Protein AF-A0A956BK40-F1 (afdb_monomer_lite)

Secondary structure (DSSP, 8-state):
--------SSSSSS------EEEEEEEEETTEEEEEEEEE---BTTEEEEEEEEEEEEEEEETTEEEEEEEEEEEEEEEE--SSSSEEEEEEEEEEEEEEEEEETTEEEES-HHHHT---HHHHHHTT---EEEE-SSSEEEEE-SSEEEEEE-

Structure (mmCIF, N/CA/C/O backbone):
data_AF-A0A956BK40-F1
#
_entry.id   AF-A0A956BK40-F1
#
loop_
_atom_site.group_PDB
_atom_site.id
_atom_site.type_symbol
_atom_site.label_atom_id
_atom_site.label_alt_id
_atom_site.label_comp_id
_atom_site.label_asym_id
_atom_site.label_entity_id
_atom_site.label_seq_id
_atom_site.pdbx_PDB_ins_code
_atom_site.Cartn_x
_atom_site.Cartn_y
_atom_site.Cartn_z
_atom_site.occupancy
_atom_site.B_iso_or_equiv
_atom_site.auth_seq_id
_atom_site.auth_comp_id
_atom_site.auth_asym_id
_atom_site.auth_atom_id
_atom_site.pdbx_PDB_model_num
ATOM 1 N N . MET A 1 1 ? -13.042 -21.615 59.615 1.00 44.59 1 MET A N 1
ATOM 2 C CA . MET A 1 1 ? -12.922 -22.032 58.202 1.00 44.59 1 MET A CA 1
ATOM 3 C C . MET A 1 1 ? -13.118 -20.788 57.352 1.00 44.59 1 MET A C 1
ATOM 5 O O . MET A 1 1 ? -14.217 -20.261 57.329 1.00 44.59 1 MET A O 1
ATOM 9 N N . MET A 1 2 ? -12.036 -20.239 56.793 1.00 42.88 2 MET A N 1
ATOM 10 C CA . MET A 1 2 ? -12.066 -19.028 55.963 1.00 42.88 2 MET A CA 1
ATOM 11 C C . MET A 1 2 ? -12.203 -19.444 54.499 1.00 42.88 2 MET A C 1
ATOM 13 O O . MET A 1 2 ? -11.278 -20.016 53.927 1.00 42.88 2 MET A O 1
ATOM 17 N N . THR A 1 3 ? -13.361 -19.182 53.905 1.00 46.66 3 THR A N 1
ATOM 18 C CA . THR A 1 3 ? -13.590 -19.311 52.465 1.00 46.66 3 THR A CA 1
ATOM 19 C C . THR A 1 3 ? -12.883 -18.162 51.752 1.00 46.66 3 THR A C 1
ATOM 21 O O . THR A 1 3 ? -13.313 -17.014 51.825 1.00 46.66 3 THR A O 1
ATOM 24 N N . LYS A 1 4 ? -11.758 -18.475 51.099 1.00 49.34 4 LYS A N 1
ATOM 25 C CA . LYS A 1 4 ? -11.075 -17.587 50.156 1.00 49.34 4 LYS A CA 1
ATOM 26 C C . LYS A 1 4 ? -11.945 -17.451 48.906 1.00 49.34 4 LYS A C 1
ATOM 28 O O . LYS A 1 4 ? -12.084 -18.409 48.152 1.00 49.34 4 LYS A O 1
ATOM 33 N N . THR A 1 5 ? -12.529 -16.277 48.701 1.00 57.06 5 THR A N 1
ATOM 34 C CA . THR A 1 5 ? -13.203 -15.911 47.451 1.00 57.06 5 THR A CA 1
ATOM 35 C C . THR A 1 5 ? -12.152 -15.807 46.338 1.00 57.06 5 THR A C 1
ATOM 37 O O . THR A 1 5 ? -11.176 -15.074 46.516 1.00 57.06 5 THR A O 1
ATOM 40 N N . PRO A 1 6 ? -12.282 -16.537 45.216 1.00 52.38 6 PRO A N 1
ATOM 41 C CA . PRO A 1 6 ? -11.311 -16.474 44.135 1.00 52.38 6 PRO A CA 1
ATOM 42 C C . PRO A 1 6 ? -11.469 -15.149 43.381 1.00 52.38 6 PRO A C 1
ATOM 44 O O . PRO A 1 6 ? -12.443 -14.923 42.669 1.00 52.38 6 PRO A O 1
ATOM 47 N N . LEU A 1 7 ? -10.470 -14.283 43.536 1.00 53.81 7 LEU A N 1
ATOM 48 C CA . LEU A 1 7 ? -10.252 -13.027 42.813 1.00 53.81 7 LEU A CA 1
ATOM 49 C C . LEU A 1 7 ? -9.817 -13.286 41.349 1.00 53.81 7 LEU A C 1
ATOM 51 O O . LEU A 1 7 ? -8.893 -12.651 40.856 1.00 53.81 7 LEU A O 1
ATOM 55 N N . LEU A 1 8 ? -10.415 -14.279 40.677 1.00 48.94 8 LEU A N 1
ATOM 56 C CA . LEU A 1 8 ? -9.943 -14.804 39.384 1.00 48.94 8 LEU A CA 1
ATOM 57 C C . LEU A 1 8 ? -10.880 -14.496 38.200 1.00 48.94 8 LEU A C 1
ATOM 59 O O . LEU A 1 8 ? -10.623 -14.958 37.097 1.00 48.94 8 LEU A O 1
ATOM 63 N N . LEU A 1 9 ? -11.955 -13.723 38.400 1.00 47.16 9 LEU A N 1
ATOM 64 C CA . LEU A 1 9 ? -12.921 -13.378 37.338 1.00 47.16 9 LEU A CA 1
ATOM 65 C C . LEU A 1 9 ? -12.824 -11.933 36.809 1.00 47.16 9 LEU A C 1
ATOM 67 O O . LEU A 1 9 ? -13.583 -11.569 35.920 1.00 47.16 9 LEU A O 1
ATOM 71 N N . LEU A 1 10 ? -11.901 -11.106 37.313 1.00 46.06 10 LEU A N 1
ATOM 72 C CA . LEU A 1 10 ? -11.779 -9.687 36.925 1.00 46.06 10 LEU A CA 1
ATOM 73 C C . LEU A 1 10 ? -10.726 -9.403 35.833 1.00 46.06 10 LEU A C 1
ATOM 75 O O . LEU A 1 10 ? -10.556 -8.252 35.455 1.00 46.06 10 LEU A O 1
ATOM 79 N N . LEU A 1 11 ? -10.046 -10.427 35.302 1.00 48.47 11 LEU A N 1
ATOM 80 C CA . LEU A 1 11 ? -9.028 -10.289 34.242 1.00 48.47 11 LEU A CA 1
ATOM 81 C C . LEU A 1 11 ? -9.534 -10.611 32.822 1.00 48.47 11 LEU A C 1
ATOM 83 O O . LEU A 1 11 ? -8.758 -10.547 31.879 1.00 48.47 11 LEU A O 1
ATOM 87 N N . LEU A 1 12 ? -10.820 -10.931 32.647 1.00 49.25 12 LEU A N 1
ATOM 88 C CA . LEU A 1 12 ? -11.400 -11.285 31.338 1.00 49.25 12 LEU A CA 1
ATOM 89 C C . LEU A 1 12 ? -12.097 -10.109 30.626 1.00 49.25 12 LEU A C 1
ATOM 91 O O . LEU A 1 12 ? -12.702 -10.306 29.580 1.00 49.25 12 LEU A O 1
ATOM 95 N N . ALA A 1 13 ? -12.040 -8.893 31.179 1.00 44.34 13 ALA A N 1
ATOM 96 C CA . ALA A 1 13 ? -12.820 -7.745 30.698 1.00 44.34 13 ALA A CA 1
ATOM 97 C C . ALA A 1 13 ? -12.038 -6.740 29.825 1.00 44.34 13 ALA A C 1
ATOM 99 O O . ALA A 1 13 ? -12.532 -5.639 29.605 1.00 44.34 13 ALA A O 1
ATOM 100 N N . ALA A 1 14 ? -10.837 -7.081 29.342 1.00 43.91 14 ALA A N 1
ATOM 101 C CA . ALA A 1 14 ? -10.001 -6.153 28.564 1.00 43.91 14 ALA A CA 1
ATOM 102 C C . ALA A 1 14 ? -9.557 -6.672 27.185 1.00 43.91 14 ALA A C 1
ATOM 104 O O . ALA A 1 14 ? -8.837 -5.969 26.490 1.00 43.91 14 ALA A O 1
ATOM 105 N N . CYS A 1 15 ? -10.006 -7.856 26.760 1.00 54.44 15 CYS A N 1
ATOM 106 C CA . CYS A 1 15 ? -9.800 -8.342 25.392 1.00 54.44 15 CYS A CA 1
ATOM 107 C C . CYS A 1 15 ? -11.058 -8.074 24.558 1.00 54.44 15 CYS A C 1
ATOM 109 O O . CYS A 1 15 ? -11.694 -8.999 24.061 1.00 54.44 15 CYS A O 1
ATOM 111 N N . GLY A 1 16 ? -11.478 -6.809 24.486 1.00 54.88 16 GLY A N 1
ATOM 112 C CA . GLY A 1 16 ? -12.276 -6.398 23.335 1.00 54.88 16 GLY A CA 1
ATOM 113 C C . GLY A 1 16 ? -11.350 -6.452 22.121 1.00 54.88 16 GLY A C 1
ATOM 114 O O . GLY A 1 16 ? -10.188 -6.065 22.270 1.00 54.88 16 GLY A O 1
ATOM 115 N N . PRO A 1 17 ? -11.797 -6.968 20.970 1.00 62.94 17 PRO A N 1
ATOM 116 C CA . PRO A 1 17 ? -10.958 -6.948 19.790 1.00 62.94 17 PRO A CA 1
ATOM 117 C C . PRO A 1 17 ? -10.652 -5.483 19.472 1.00 62.94 17 PRO A C 1
ATOM 119 O O . PRO A 1 17 ? -11.562 -4.656 19.382 1.00 62.94 17 PRO A O 1
ATOM 122 N N . ASN A 1 18 ? -9.366 -5.147 19.420 1.00 77.88 18 ASN A N 1
ATOM 123 C CA . ASN A 1 18 ? -8.909 -3.806 19.102 1.00 77.88 18 ASN A CA 1
ATOM 124 C C . ASN A 1 18 ? -8.279 -3.843 17.715 1.00 77.88 18 ASN A C 1
ATOM 126 O O . ASN A 1 18 ? -7.405 -4.672 17.463 1.00 77.88 18 ASN A O 1
ATOM 130 N N . LEU A 1 19 ? -8.727 -2.946 16.841 1.00 86.94 19 LEU A N 1
ATOM 131 C CA . LEU A 1 19 ? -8.226 -2.820 15.477 1.00 86.94 19 LEU A CA 1
ATOM 132 C C . LEU A 1 19 ? -6.812 -2.219 15.432 1.00 86.94 19 LEU A C 1
ATOM 134 O O . LEU A 1 19 ? -6.287 -2.005 14.363 1.00 86.94 19 LEU A O 1
ATOM 138 N N . GLU A 1 20 ? -6.173 -1.937 16.565 1.00 89.62 20 GLU A N 1
ATOM 139 C CA . GLU A 1 20 ? -4.779 -1.477 16.623 1.00 89.62 20 GLU A CA 1
ATOM 140 C C . GLU A 1 20 ? -3.799 -2.598 16.277 1.00 89.62 20 GLU A C 1
ATOM 142 O O . GLU A 1 20 ? -3.890 -3.685 16.859 1.00 89.62 20 GLU A O 1
ATOM 147 N N . GLY A 1 21 ? -2.826 -2.349 15.403 1.00 92.25 21 GLY A N 1
ATOM 148 C CA . GLY A 1 21 ? -1.838 -3.351 15.002 1.00 92.25 21 GLY A CA 1
ATOM 149 C C . GLY A 1 21 ? -1.164 -3.048 13.670 1.00 92.25 21 GLY A C 1
ATOM 150 O O . GLY A 1 21 ? -1.253 -1.940 13.156 1.00 92.25 21 GLY A O 1
ATOM 151 N N . SER A 1 22 ? -0.493 -4.054 13.123 1.00 96.00 22 SER A N 1
ATOM 152 C CA . SER A 1 22 ? 0.041 -4.035 11.765 1.00 96.00 22 SER A CA 1
ATOM 153 C C . SER A 1 22 ? -0.391 -5.324 11.080 1.00 96.00 22 SER A C 1
ATOM 155 O O . SER A 1 22 ? -0.401 -6.371 11.726 1.00 96.00 22 SER A O 1
ATOM 157 N N . TRP A 1 23 ? -0.793 -5.231 9.821 1.00 96.56 23 TRP A N 1
ATOM 158 C CA . TRP A 1 23 ? -1.211 -6.338 8.976 1.00 96.56 23 TRP A CA 1
ATOM 159 C C . TRP A 1 23 ? -0.407 -6.289 7.693 1.00 96.56 23 TRP A C 1
ATOM 161 O O . TRP A 1 23 ? -0.135 -5.212 7.172 1.00 96.56 23 TRP A O 1
ATOM 171 N N . SER A 1 24 ? -0.072 -7.455 7.164 1.00 97.69 24 SER A N 1
ATOM 172 C CA . SER A 1 24 ? 0.628 -7.573 5.891 1.00 97.69 24 SER A CA 1
ATOM 173 C C . SER A 1 24 ? 0.020 -8.683 5.052 1.00 97.69 24 SER A C 1
ATOM 175 O O . SER A 1 24 ? -0.552 -9.643 5.579 1.00 97.69 24 SER A O 1
ATOM 177 N N . GLY A 1 25 ? 0.120 -8.541 3.741 1.00 96.69 25 GLY A N 1
ATOM 178 C CA . GLY A 1 25 ? -0.380 -9.519 2.793 1.00 96.69 25 GLY A CA 1
ATOM 179 C C . GLY A 1 25 ? -0.183 -9.040 1.368 1.00 96.69 25 GLY A C 1
ATOM 180 O O . GLY A 1 25 ? 0.591 -8.122 1.111 1.00 96.69 25 GLY A O 1
ATOM 181 N N . THR A 1 26 ? -0.902 -9.673 0.455 1.00 95.06 26 THR A N 1
ATOM 182 C CA . THR A 1 26 ? -0.930 -9.289 -0.953 1.00 95.06 26 THR A CA 1
ATOM 183 C C . THR A 1 26 ? -2.375 -9.001 -1.331 1.00 95.06 26 THR A C 1
ATOM 185 O O . THR A 1 26 ? -3.266 -9.798 -1.018 1.00 95.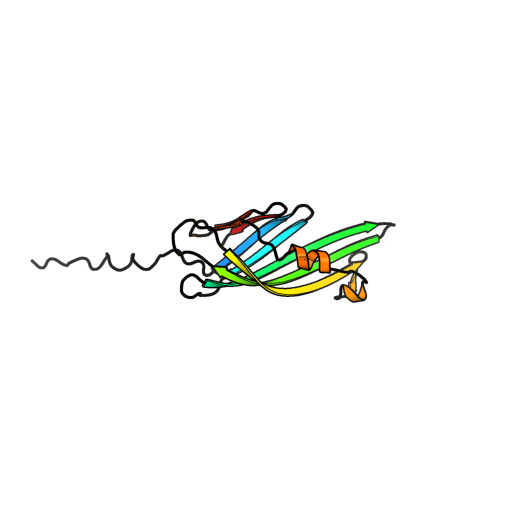06 26 THR A O 1
ATOM 188 N N . ILE A 1 27 ? -2.601 -7.850 -1.959 1.00 92.06 27 ILE A N 1
ATOM 189 C CA . ILE A 1 27 ? -3.855 -7.488 -2.612 1.00 92.06 27 ILE A CA 1
ATOM 190 C C . ILE A 1 27 ? -3.674 -7.780 -4.101 1.00 92.06 27 ILE A C 1
ATOM 192 O O . ILE A 1 27 ? -2.817 -7.199 -4.754 1.00 92.06 27 ILE A O 1
ATOM 196 N N . GLU A 1 28 ? -4.441 -8.727 -4.623 1.00 91.38 28 GLU A N 1
ATOM 197 C CA . GLU A 1 28 ? -4.441 -9.092 -6.039 1.00 91.38 28 GLU A CA 1
ATOM 198 C C . GLU A 1 28 ? -5.357 -8.113 -6.787 1.00 91.38 28 GLU A C 1
ATOM 200 O O . GLU A 1 28 ? -6.564 -8.082 -6.528 1.00 91.38 28 GLU A O 1
ATOM 205 N N . CYS A 1 29 ? -4.799 -7.317 -7.698 1.00 86.62 29 CYS A N 1
ATOM 206 C CA . CYS A 1 29 ? -5.533 -6.402 -8.573 1.00 86.62 29 CYS A CA 1
ATOM 207 C C . CYS A 1 29 ? -5.502 -6.893 -10.032 1.00 86.62 29 CYS A C 1
ATOM 209 O O . CYS A 1 29 ? -4.655 -7.709 -10.390 1.00 86.62 29 CYS A O 1
ATOM 211 N N . GLU A 1 30 ? -6.402 -6.398 -10.897 1.00 81.62 30 GLU A N 1
ATOM 212 C CA . GLU A 1 30 ? -6.593 -6.898 -12.281 1.00 81.62 30 GLU A CA 1
ATOM 213 C C . GLU A 1 30 ? -5.280 -7.116 -13.062 1.00 81.62 30 GLU A C 1
ATOM 215 O O . GLU A 1 30 ? -5.161 -8.083 -13.819 1.00 81.62 30 GLU A O 1
ATOM 220 N N . ASN A 1 31 ? -4.289 -6.243 -12.863 1.00 77.38 31 ASN A N 1
ATOM 221 C CA . ASN A 1 31 ? -3.043 -6.243 -13.629 1.00 77.38 31 ASN A CA 1
ATOM 222 C C . ASN A 1 31 ? -1.774 -6.436 -12.789 1.00 77.38 31 ASN A C 1
ATOM 224 O O . ASN A 1 31 ? -0.690 -6.514 -13.367 1.00 77.38 31 ASN A O 1
ATOM 228 N N . THR A 1 32 ? -1.880 -6.498 -11.460 1.00 84.69 32 THR A N 1
ATOM 229 C CA . THR A 1 32 ? -0.709 -6.587 -10.582 1.00 84.69 32 THR A CA 1
ATOM 230 C C . THR A 1 32 ? -1.068 -7.130 -9.206 1.00 84.69 32 THR A C 1
ATOM 232 O O . THR A 1 32 ? -2.135 -6.838 -8.668 1.00 84.69 32 THR A O 1
ATOM 235 N N . ASP A 1 33 ? -0.144 -7.883 -8.621 1.00 89.50 33 ASP A N 1
ATOM 236 C CA . ASP A 1 33 ? -0.196 -8.250 -7.212 1.00 89.50 33 ASP A CA 1
ATOM 237 C C . ASP A 1 33 ? 0.503 -7.147 -6.417 1.00 89.50 33 ASP A C 1
ATOM 239 O O . ASP A 1 33 ? 1.626 -6.767 -6.742 1.00 89.50 33 ASP A O 1
ATOM 243 N N . VAL A 1 34 ? -0.156 -6.635 -5.383 1.00 90.50 34 VAL A N 1
ATOM 244 C CA . VAL A 1 34 ? 0.330 -5.520 -4.569 1.00 90.50 34 VAL A CA 1
ATOM 245 C C . VAL A 1 34 ? 0.641 -6.036 -3.167 1.00 90.50 34 VAL A C 1
ATOM 247 O O . VAL A 1 34 ? -0.277 -6.252 -2.368 1.00 90.50 34 VAL A O 1
ATOM 250 N N . PRO A 1 35 ? 1.913 -6.300 -2.830 1.00 94.62 35 PRO A N 1
ATOM 251 C CA . PRO A 1 35 ? 2.345 -6.367 -1.444 1.00 94.62 35 PRO A CA 1
ATOM 252 C C . PRO A 1 35 ? 1.848 -5.138 -0.683 1.00 94.62 35 PRO A C 1
ATOM 254 O O . PRO A 1 35 ? 2.057 -4.001 -1.098 1.00 94.62 35 PRO A O 1
ATOM 257 N N . SER A 1 36 ? 1.148 -5.372 0.421 1.00 93.69 36 SER A N 1
ATOM 258 C CA . SER A 1 36 ? 0.561 -4.295 1.206 1.00 93.69 36 SER A CA 1
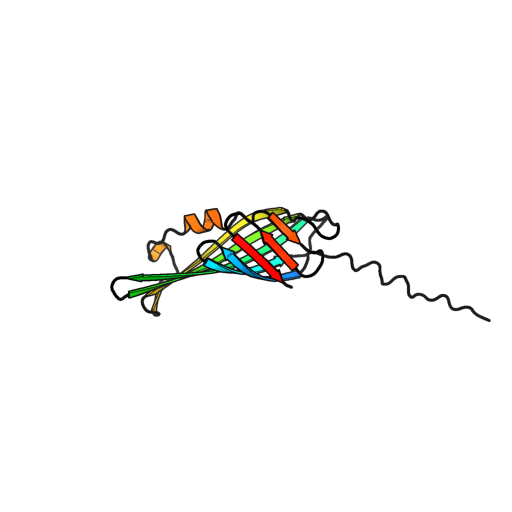ATOM 259 C C . SER A 1 36 ? 0.839 -4.474 2.683 1.00 93.69 36 SER A C 1
ATOM 261 O O . SER A 1 36 ? 0.685 -5.569 3.236 1.00 93.69 36 SER A O 1
ATOM 263 N N . THR A 1 37 ? 1.155 -3.364 3.339 1.00 96.50 37 THR A N 1
ATOM 264 C CA . THR A 1 37 ? 1.211 -3.268 4.795 1.00 96.50 37 THR A CA 1
ATOM 265 C C . THR A 1 37 ? 0.193 -2.244 5.263 1.00 96.50 37 THR A C 1
ATOM 267 O O . THR A 1 37 ? 0.180 -1.124 4.779 1.00 96.50 37 THR A O 1
ATOM 270 N N . LEU A 1 38 ? -0.660 -2.609 6.216 1.00 95.94 38 LEU A N 1
ATOM 271 C CA . LEU A 1 38 ? -1.580 -1.695 6.886 1.00 95.94 38 LEU A CA 1
ATOM 272 C C . LEU A 1 38 ? -1.170 -1.581 8.349 1.00 95.94 38 LEU A C 1
ATOM 274 O O . LEU A 1 38 ? -1.147 -2.580 9.065 1.00 95.94 38 LEU A O 1
ATOM 278 N N . THR A 1 39 ? -0.905 -0.374 8.826 1.00 96.62 39 THR A N 1
ATOM 279 C CA . THR A 1 39 ? -0.635 -0.105 10.239 1.00 96.62 39 THR A CA 1
ATOM 280 C C . THR A 1 39 ? -1.749 0.754 10.807 1.00 96.62 39 THR A C 1
ATOM 282 O O . THR A 1 39 ? -2.018 1.836 10.308 1.00 96.62 39 THR A O 1
ATOM 285 N N . VAL A 1 40 ? -2.404 0.280 11.863 1.00 94.19 40 VAL A N 1
ATOM 286 C CA . VAL A 1 40 ? -3.512 0.979 12.519 1.00 94.19 40 VAL A CA 1
ATOM 287 C C . VAL A 1 40 ? -3.085 1.407 13.914 1.00 94.19 40 VAL A C 1
ATOM 289 O O . VAL A 1 40 ? -2.738 0.581 14.768 1.00 94.19 40 VAL A O 1
ATOM 292 N N . GLU A 1 41 ? -3.130 2.710 14.157 1.00 93.06 41 GLU A N 1
ATOM 293 C CA . GLU A 1 41 ? -2.746 3.322 15.421 1.00 93.06 41 GLU A CA 1
ATOM 294 C C . GLU A 1 41 ? -3.897 3.347 16.438 1.00 93.06 41 GLU A C 1
ATOM 296 O O . GLU A 1 41 ? -5.073 3.240 16.073 1.00 93.06 41 GLU A O 1
ATOM 301 N N . PRO A 1 42 ? -3.591 3.542 17.738 1.00 89.00 42 PRO A N 1
ATOM 302 C CA . PRO A 1 42 ? -4.606 3.748 18.760 1.00 89.00 42 PRO A CA 1
ATOM 303 C C . PRO A 1 42 ? -5.591 4.864 18.432 1.00 89.00 42 PRO A C 1
ATOM 305 O O . PRO A 1 42 ? -5.272 6.053 18.432 1.00 89.00 42 PRO A O 1
ATOM 308 N N . GLY A 1 43 ? -6.830 4.446 18.196 1.00 82.50 43 GLY A N 1
ATOM 309 C CA . GLY A 1 43 ? -7.938 5.316 17.855 1.00 82.50 43 GLY A CA 1
ATOM 310 C C . GLY A 1 43 ? -8.729 5.807 19.063 1.00 82.50 43 GLY A C 1
ATOM 311 O O . GLY A 1 43 ? -8.527 5.411 20.214 1.00 82.50 43 GLY A O 1
ATOM 312 N N . SER A 1 44 ? -9.717 6.660 18.797 1.00 78.31 44 SER A N 1
ATOM 313 C CA . SER A 1 44 ? -10.702 7.057 19.801 1.00 78.31 44 SER A CA 1
ATOM 314 C C . SER A 1 44 ? -12.119 6.889 19.263 1.00 78.31 44 SER A C 1
ATOM 316 O O . SER A 1 44 ? -12.437 7.323 18.161 1.00 78.31 44 SER A O 1
ATOM 318 N N . LYS A 1 45 ? -12.996 6.271 20.067 1.00 78.44 45 LYS A N 1
ATOM 319 C CA . LYS A 1 45 ? -14.432 6.098 19.761 1.00 78.44 45 LYS A CA 1
ATOM 320 C C . LYS A 1 45 ? -14.721 5.399 18.419 1.00 78.44 45 LYS A C 1
ATOM 322 O O . LYS A 1 45 ? -15.683 5.766 17.753 1.00 78.44 45 LYS A O 1
ATOM 327 N N . GLY A 1 46 ? -13.922 4.396 18.058 1.00 80.31 46 GLY A N 1
ATOM 328 C CA . GLY A 1 46 ? -14.120 3.643 16.817 1.00 80.31 46 GLY A CA 1
ATOM 329 C C . GLY A 1 46 ? -13.543 4.321 15.575 1.00 80.31 46 GLY A C 1
ATOM 330 O O . GLY A 1 46 ? -13.770 3.832 14.484 1.00 80.31 46 GLY A O 1
ATOM 331 N N . VAL A 1 47 ? -12.812 5.427 15.726 1.00 87.94 47 VAL A N 1
ATOM 332 C CA . VAL A 1 47 ? -12.079 6.079 14.634 1.00 87.94 47 VAL A CA 1
ATOM 333 C C . VAL A 1 47 ? -10.588 5.912 14.891 1.00 87.94 47 VAL A C 1
ATOM 335 O O . VAL A 1 47 ? -10.114 6.289 15.968 1.00 87.94 47 VAL A O 1
ATOM 338 N N . TYR A 1 48 ? -9.877 5.348 13.922 1.00 91.31 48 TYR A N 1
ATOM 339 C CA . TYR A 1 48 ? -8.481 4.945 14.016 1.00 91.31 48 TYR A CA 1
ATOM 340 C C . TYR A 1 48 ? -7.666 5.617 12.907 1.00 91.31 48 TYR A C 1
ATOM 342 O O . TYR A 1 48 ? -8.019 5.463 11.737 1.00 91.31 48 TYR A O 1
ATOM 350 N N . PRO A 1 49 ? -6.594 6.352 13.241 1.00 93.69 49 PRO A N 1
ATOM 351 C CA . PRO A 1 49 ? -5.573 6.699 12.263 1.00 93.69 49 PRO A CA 1
ATOM 352 C C . PRO A 1 49 ? -4.910 5.419 11.757 1.00 93.69 49 PRO A C 1
ATOM 354 O O . PRO A 1 49 ? -4.682 4.488 12.536 1.00 93.69 49 PRO A O 1
ATOM 357 N N . ALA A 1 50 ? -4.608 5.366 10.470 1.00 95.00 50 ALA A N 1
ATOM 358 C CA . ALA A 1 50 ? -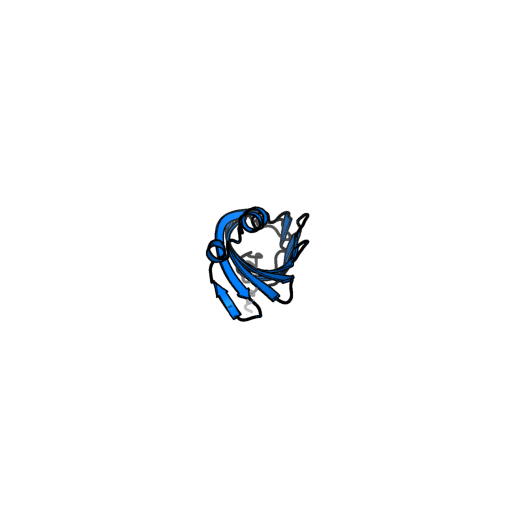3.882 4.258 9.883 1.00 95.00 50 ALA A CA 1
ATOM 359 C C . ALA A 1 50 ? -2.983 4.746 8.751 1.00 95.00 50 ALA A C 1
ATOM 361 O O . ALA A 1 50 ? -3.243 5.791 8.164 1.00 95.00 50 ALA A O 1
ATOM 362 N N . THR A 1 51 ? -1.955 3.971 8.444 1.00 96.00 51 THR A N 1
ATOM 363 C CA . THR A 1 51 ? -1.148 4.135 7.238 1.00 96.00 51 THR A CA 1
ATOM 364 C C . THR A 1 51 ? -1.184 2.849 6.436 1.00 96.00 51 THR A C 1
ATOM 366 O O . THR A 1 51 ? -1.214 1.761 7.020 1.00 96.00 51 THR A O 1
ATOM 369 N N . MET A 1 52 ? -1.192 2.961 5.114 1.00 94.31 52 MET A N 1
ATOM 370 C CA . MET A 1 52 ? -1.056 1.816 4.223 1.00 94.31 52 MET A CA 1
ATOM 371 C C . MET A 1 52 ? 0.090 2.048 3.254 1.00 94.31 52 MET A C 1
ATOM 373 O O . MET A 1 52 ? 0.183 3.120 2.676 1.00 94.31 52 MET A O 1
ATOM 377 N N . ASP A 1 53 ? 0.937 1.044 3.095 1.00 94.38 53 ASP A N 1
ATOM 378 C CA . ASP A 1 53 ? 2.076 1.057 2.184 1.00 94.38 53 ASP A CA 1
ATOM 379 C C . ASP A 1 53 ? 1.836 -0.003 1.110 1.00 94.38 53 ASP A C 1
ATOM 381 O O . ASP A 1 53 ? 1.533 -1.154 1.455 1.00 94.38 53 ASP A O 1
ATOM 385 N N . TRP A 1 54 ? 1.918 0.392 -0.159 1.00 92.44 54 TRP A N 1
ATOM 386 C CA . TRP A 1 54 ? 1.815 -0.475 -1.331 1.00 92.44 54 TRP A CA 1
ATOM 387 C C . TRP A 1 54 ? 3.102 -0.400 -2.140 1.00 92.44 54 TRP A C 1
ATOM 389 O O . TRP A 1 54 ? 3.498 0.687 -2.553 1.00 92.44 54 TRP A O 1
ATOM 399 N N . ASP A 1 55 ? 3.668 -1.564 -2.435 1.00 91.69 55 ASP A N 1
ATOM 400 C CA . ASP A 1 55 ? 4.818 -1.693 -3.326 1.00 91.69 55 ASP A CA 1
ATOM 401 C C . ASP A 1 55 ? 4.306 -2.276 -4.653 1.00 91.69 55 ASP A C 1
ATOM 403 O O . ASP A 1 55 ? 3.726 -3.365 -4.668 1.00 91.69 55 ASP A O 1
ATOM 407 N N . VAL A 1 56 ? 4.447 -1.554 -5.766 1.00 90.38 56 VAL A N 1
ATOM 408 C CA . VAL A 1 56 ? 3.937 -1.976 -7.081 1.00 90.38 56 VAL A CA 1
ATOM 409 C C . VAL A 1 56 ? 5.074 -2.042 -8.090 1.00 90.38 56 VAL A C 1
ATOM 411 O O . VAL A 1 56 ? 5.631 -1.018 -8.475 1.00 90.38 56 VAL A O 1
ATOM 414 N N . ASP A 1 57 ? 5.340 -3.243 -8.595 1.00 90.31 57 ASP A N 1
ATOM 415 C CA . ASP A 1 57 ? 6.342 -3.476 -9.633 1.00 90.31 57 ASP A CA 1
ATOM 416 C C . ASP A 1 57 ? 5.670 -3.689 -10.994 1.00 90.31 57 ASP A C 1
ATOM 418 O O . ASP A 1 57 ? 4.863 -4.603 -11.178 1.00 90.31 57 ASP A O 1
ATOM 422 N N . GLN A 1 58 ? 6.041 -2.886 -11.990 1.00 88.81 58 GLN A N 1
ATOM 423 C CA . GLN A 1 58 ? 5.631 -3.080 -13.379 1.00 88.81 58 GLN A CA 1
ATOM 424 C C . GLN A 1 58 ? 6.830 -3.368 -14.272 1.00 88.81 58 GLN A C 1
ATOM 426 O O . GLN A 1 58 ? 7.847 -2.682 -14.220 1.00 88.81 58 GLN A O 1
ATOM 431 N N . GLN A 1 59 ? 6.679 -4.343 -15.167 1.00 90.44 59 GLN A N 1
ATOM 432 C CA . GLN A 1 59 ? 7.709 -4.694 -16.137 1.00 90.44 59 GLN A CA 1
ATOM 433 C C . GLN A 1 59 ? 7.178 -4.602 -17.566 1.00 90.44 59 GLN A C 1
ATOM 435 O O . GLN A 1 59 ? 6.152 -5.188 -17.920 1.00 90.44 59 GLN A O 1
ATOM 440 N N . VAL A 1 60 ? 7.923 -3.902 -18.420 1.00 90.00 60 VAL A N 1
ATOM 441 C CA . VAL A 1 60 ? 7.631 -3.761 -19.846 1.00 90.00 60 VAL A CA 1
ATOM 442 C C . VAL A 1 60 ? 8.833 -4.216 -20.665 1.00 90.00 60 VAL A C 1
ATOM 444 O O . VAL A 1 60 ? 9.903 -3.610 -20.641 1.00 90.00 60 VAL A O 1
ATOM 447 N N . GLU A 1 61 ? 8.641 -5.258 -21.472 1.00 92.06 61 GLU A N 1
ATOM 448 C CA . GLU A 1 61 ? 9.653 -5.744 -22.412 1.00 92.06 61 GLU A CA 1
ATOM 449 C C . GLU A 1 61 ? 9.366 -5.260 -23.842 1.00 92.06 61 GLU A C 1
ATOM 451 O O . GLU A 1 61 ? 8.273 -5.441 -24.390 1.00 92.06 61 GLU A O 1
ATOM 456 N N . GLY A 1 62 ? 10.366 -4.677 -24.509 1.00 87.50 62 GLY A N 1
ATOM 457 C CA . GLY A 1 62 ? 10.183 -4.171 -25.866 1.00 87.50 62 GLY A CA 1
ATOM 458 C C . GLY A 1 62 ? 11.473 -3.828 -26.599 1.00 87.50 62 GLY A C 1
ATOM 459 O O . GLY A 1 62 ? 12.394 -3.235 -26.057 1.00 87.50 62 GLY A O 1
ATOM 460 N N . LYS A 1 63 ? 11.537 -4.166 -27.897 1.00 87.75 63 LYS A N 1
ATOM 461 C CA . LYS A 1 63 ? 12.670 -3.835 -28.794 1.00 87.75 63 LYS A CA 1
ATOM 462 C C . LYS A 1 63 ? 14.052 -4.283 -28.273 1.00 87.75 63 LYS A C 1
ATOM 464 O O . LYS A 1 63 ? 15.063 -3.719 -28.684 1.00 87.75 63 LYS A O 1
ATOM 469 N N . GLY A 1 64 ? 14.092 -5.332 -27.449 1.00 89.81 64 GLY A N 1
ATOM 470 C CA . GLY A 1 64 ? 15.321 -5.862 -26.855 1.00 89.81 64 GLY A CA 1
ATOM 471 C C . GLY A 1 64 ? 15.789 -5.124 -25.600 1.00 89.81 64 GLY A C 1
ATOM 472 O O . GLY A 1 64 ? 16.936 -5.323 -25.223 1.00 89.81 64 GLY A O 1
ATOM 473 N N . LEU A 1 65 ? 14.928 -4.294 -25.009 1.00 91.69 65 LEU A N 1
ATOM 474 C CA . LEU A 1 65 ? 15.114 -3.656 -23.710 1.00 91.69 65 LEU A CA 1
ATOM 475 C C . LEU A 1 65 ? 14.059 -4.183 -22.734 1.00 91.69 65 LEU A C 1
ATOM 477 O O . LEU A 1 65 ? 12.936 -4.500 -23.150 1.00 91.69 65 LEU A O 1
ATOM 481 N N . THR A 1 66 ? 14.423 -4.219 -21.461 1.00 94.06 66 THR A N 1
ATOM 482 C CA . THR A 1 66 ? 13.530 -4.445 -20.319 1.00 94.06 66 THR A CA 1
ATOM 483 C C . THR A 1 66 ? 13.445 -3.151 -19.526 1.00 94.06 66 THR A C 1
ATOM 485 O O . THR A 1 66 ? 14.475 -2.533 -19.265 1.00 94.06 66 THR A O 1
ATOM 488 N N . ILE A 1 67 ? 12.237 -2.710 -19.196 1.00 92.50 67 ILE A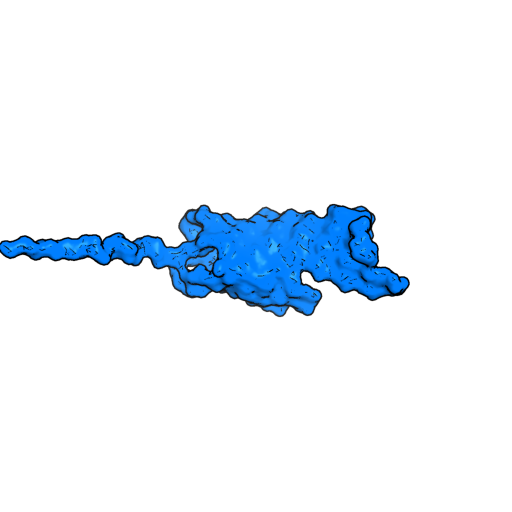 N 1
ATOM 489 C CA . ILE A 1 67 ? 12.007 -1.553 -18.333 1.00 92.50 67 ILE A CA 1
ATOM 490 C C . ILE A 1 67 ? 11.252 -2.054 -17.113 1.00 92.50 67 ILE A C 1
ATOM 492 O O . ILE A 1 67 ? 10.163 -2.604 -17.272 1.00 92.50 67 ILE A O 1
ATOM 496 N N . ASP A 1 68 ? 11.832 -1.855 -15.937 1.00 94.19 68 ASP A N 1
ATOM 497 C CA . ASP A 1 68 ? 11.209 -2.158 -14.652 1.00 94.19 68 ASP A CA 1
ATOM 498 C C . ASP A 1 68 ? 10.885 -0.828 -13.964 1.00 94.19 68 ASP A C 1
ATOM 500 O O . ASP A 1 68 ? 11.705 0.095 -13.972 1.00 94.19 68 ASP A O 1
ATOM 504 N N . ILE A 1 69 ? 9.673 -0.700 -13.439 1.00 92.69 69 ILE A N 1
ATOM 505 C CA . ILE A 1 69 ? 9.184 0.494 -12.754 1.00 92.69 69 ILE A CA 1
ATOM 506 C C . ILE A 1 69 ? 8.676 0.050 -11.389 1.00 92.69 69 ILE A C 1
ATOM 508 O O . ILE A 1 69 ? 7.747 -0.750 -11.320 1.00 92.69 69 ILE A O 1
ATOM 512 N N . GLU A 1 70 ? 9.286 0.572 -10.337 1.00 93.94 70 GLU A N 1
ATOM 513 C CA . GLU A 1 70 ? 8.916 0.328 -8.945 1.00 93.94 70 GLU A CA 1
ATOM 514 C C . GLU A 1 70 ? 8.178 1.573 -8.436 1.00 93.94 70 GLU A C 1
ATOM 516 O O . GLU A 1 70 ? 8.681 2.692 -8.587 1.00 93.94 70 GLU A O 1
ATOM 521 N N . PHE A 1 71 ? 6.983 1.395 -7.878 1.00 92.31 71 PHE A N 1
ATOM 522 C CA . PHE A 1 71 ? 6.216 2.450 -7.221 1.00 92.31 71 PHE A CA 1
ATOM 523 C C . PHE A 1 71 ? 6.038 2.113 -5.744 1.00 92.31 71 PHE A C 1
ATOM 525 O O . PHE A 1 71 ? 5.494 1.059 -5.421 1.00 92.31 71 PHE A O 1
ATOM 532 N N . ASP A 1 72 ? 6.407 3.042 -4.871 1.00 92.81 72 ASP A N 1
ATOM 533 C CA . ASP A 1 72 ? 6.145 2.954 -3.437 1.00 92.81 72 ASP A CA 1
ATOM 534 C C . ASP A 1 72 ? 5.046 3.968 -3.103 1.00 92.81 72 ASP A C 1
ATOM 536 O O . ASP A 1 72 ? 5.270 5.180 -3.174 1.00 92.81 72 ASP A O 1
ATOM 540 N N . LEU A 1 73 ? 3.838 3.500 -2.782 1.00 91.06 73 LEU A N 1
ATOM 541 C CA . LEU A 1 73 ? 2.708 4.360 -2.424 1.00 91.06 73 LEU A CA 1
ATOM 542 C C . LEU A 1 73 ? 2.444 4.302 -0.921 1.00 91.06 73 LEU A C 1
ATOM 544 O O . LEU A 1 73 ? 2.199 3.235 -0.360 1.00 91.06 73 LEU A O 1
ATOM 548 N N . HIS A 1 74 ? 2.411 5.470 -0.290 1.00 93.25 74 HIS A N 1
ATOM 549 C CA . HIS A 1 74 ? 2.082 5.650 1.115 1.00 93.25 74 HIS A CA 1
ATOM 550 C C . HIS A 1 74 ? 0.749 6.385 1.260 1.00 93.25 74 HIS A C 1
ATOM 552 O O . HIS A 1 74 ? 0.587 7.512 0.793 1.00 93.25 74 HIS A O 1
ATOM 558 N N . PHE A 1 75 ? -0.207 5.772 1.949 1.00 92.19 75 PHE A N 1
ATOM 559 C CA . PHE A 1 75 ? -1.527 6.336 2.204 1.00 92.19 75 PHE A CA 1
ATOM 560 C C . PHE A 1 75 ? -1.688 6.680 3.676 1.00 92.19 75 PHE A C 1
ATOM 562 O O . PHE A 1 75 ? -1.603 5.803 4.536 1.00 92.19 75 PHE A O 1
ATOM 569 N N . ASP A 1 76 ? -2.058 7.927 3.954 1.00 93.00 76 ASP A N 1
ATOM 570 C CA . ASP A 1 76 ? -2.616 8.314 5.244 1.00 93.00 76 ASP A CA 1
ATOM 571 C C . ASP A 1 76 ? -4.116 8.013 5.246 1.00 93.00 76 ASP A C 1
ATOM 573 O O . ASP A 1 76 ? -4.875 8.536 4.426 1.00 93.00 76 ASP A O 1
ATOM 577 N N . LEU A 1 77 ? -4.578 7.204 6.195 1.00 93.62 77 LEU A N 1
ATOM 578 C CA . LEU A 1 77 ? -5.946 6.703 6.256 1.00 93.62 77 LEU A CA 1
ATOM 579 C C . LEU A 1 77 ? -6.627 7.032 7.590 1.00 93.62 77 LEU A C 1
ATOM 581 O O . LEU A 1 77 ? -6.022 7.126 8.660 1.00 93.62 77 LEU A O 1
ATOM 585 N N . GLU A 1 78 ? -7.950 7.134 7.537 1.00 92.69 78 GLU A N 1
ATOM 586 C CA . GLU A 1 78 ? -8.826 7.095 8.702 1.00 92.69 78 GLU A CA 1
ATOM 587 C C . GLU A 1 78 ? -9.776 5.905 8.571 1.00 92.69 78 GLU A C 1
ATOM 589 O O . GLU A 1 78 ? -10.565 5.829 7.628 1.00 92.69 78 GLU A O 1
ATOM 594 N N . ILE A 1 79 ? -9.720 4.990 9.538 1.00 91.00 79 ILE A N 1
ATOM 595 C CA . ILE A 1 79 ? -10.578 3.809 9.587 1.00 91.00 79 ILE A CA 1
ATOM 596 C C . ILE A 1 79 ? -11.655 4.004 10.645 1.00 91.00 79 ILE A C 1
ATOM 598 O O . ILE A 1 79 ? -11.365 4.224 11.823 1.00 91.00 79 ILE A O 1
ATOM 602 N N . THR A 1 80 ? -12.915 3.879 10.240 1.00 89.56 80 THR A N 1
ATOM 603 C CA . THR A 1 80 ? -14.054 3.848 11.159 1.00 89.56 80 THR A CA 1
ATOM 604 C C . THR A 1 80 ? -14.567 2.423 11.335 1.00 89.56 80 THR A C 1
ATOM 606 O O . THR A 1 80 ? -14.818 1.702 10.371 1.00 89.56 80 THR A O 1
ATOM 609 N N . ALA A 1 81 ? -14.722 2.044 12.598 1.00 84.44 81 ALA A N 1
ATOM 610 C CA . ALA A 1 81 ? -15.121 0.738 13.081 1.00 84.44 81 ALA A CA 1
ATOM 611 C C . ALA A 1 81 ? -16.200 0.888 14.165 1.00 84.44 81 ALA A C 1
ATOM 613 O O . ALA A 1 81 ? -16.013 1.552 15.188 1.00 84.44 81 ALA A O 1
ATOM 614 N N . ASP A 1 82 ? -17.325 0.206 13.977 1.00 70.94 82 ASP A N 1
ATOM 615 C CA . ASP A 1 82 ? -18.530 0.364 14.802 1.00 70.94 82 ASP A CA 1
ATOM 616 C C . ASP A 1 82 ? -18.415 -0.295 16.195 1.00 70.94 82 ASP A C 1
ATOM 618 O O . ASP A 1 82 ? -19.303 -0.154 17.048 1.00 70.94 82 ASP A O 1
ATOM 622 N N . GLY A 1 83 ? -17.319 -1.023 16.439 1.00 56.94 83 GLY A N 1
ATOM 623 C CA . GLY A 1 83 ? -16.923 -1.562 17.740 1.00 56.94 83 GLY A CA 1
ATOM 624 C C . GLY A 1 83 ? -17.622 -2.865 18.136 1.00 56.94 83 GLY A C 1
ATOM 625 O O . GLY A 1 83 ? -17.840 -3.097 19.330 1.00 56.94 83 GLY A O 1
ATOM 626 N N . LYS A 1 84 ? -18.018 -3.710 17.171 1.00 57.28 84 LYS A N 1
ATOM 627 C CA . LYS A 1 84 ? -18.758 -4.960 17.432 1.00 57.28 84 LYS A CA 1
ATOM 628 C C . LYS A 1 84 ? -18.348 -6.101 16.486 1.00 57.28 84 LYS A C 1
ATOM 630 O O . LYS A 1 84 ? -18.889 -6.184 15.396 1.00 57.28 84 LYS A O 1
ATOM 635 N N . GLY A 1 85 ? -17.549 -7.058 16.972 1.00 60.06 85 GLY A N 1
ATOM 636 C CA . GLY A 1 85 ? -17.318 -8.351 16.296 1.00 60.06 85 GLY A CA 1
ATOM 637 C C . GLY A 1 85 ? -16.749 -8.240 14.875 1.00 60.06 85 GLY A C 1
ATOM 638 O O . GLY A 1 85 ? -16.038 -7.283 14.585 1.00 60.06 85 GLY A O 1
ATOM 639 N N . GLU A 1 86 ? -17.070 -9.228 14.028 1.00 62.66 86 GLU A N 1
ATOM 640 C CA . GLU A 1 86 ? -16.873 -9.159 12.571 1.00 62.66 86 GLU A CA 1
ATOM 641 C C . GLU A 1 86 ? -17.607 -7.930 12.019 1.00 62.66 86 GLU A C 1
ATOM 643 O O . GLU A 1 86 ? -18.812 -7.776 12.251 1.00 62.66 86 GLU A O 1
ATOM 648 N N . GLN A 1 87 ? -16.891 -7.044 11.328 1.00 81.88 87 GLN A N 1
ATOM 649 C CA . GLN A 1 87 ? -17.430 -5.745 10.923 1.00 81.88 87 GLN A CA 1
ATOM 650 C C . GLN A 1 87 ? -16.846 -5.255 9.598 1.00 81.88 87 GLN A C 1
ATOM 652 O O . GLN A 1 87 ? -15.687 -5.511 9.275 1.00 81.88 87 GLN A O 1
ATOM 657 N N . THR A 1 88 ? -17.658 -4.498 8.866 1.00 87.00 88 THR A N 1
ATOM 658 C CA . THR A 1 88 ? -17.204 -3.678 7.742 1.00 87.00 88 THR A CA 1
ATOM 659 C C . THR A 1 88 ? -16.444 -2.471 8.286 1.00 87.00 88 THR A C 1
ATOM 661 O O . THR A 1 88 ? -16.897 -1.816 9.227 1.00 87.00 88 THR A O 1
ATOM 664 N N . LEU A 1 89 ? -15.287 -2.190 7.702 1.00 89.38 89 LEU A N 1
ATOM 665 C CA . LEU A 1 89 ? -14.467 -1.022 7.966 1.00 89.38 89 LEU A CA 1
ATOM 666 C C . LEU A 1 89 ? -14.780 0.038 6.914 1.00 89.38 89 LEU A C 1
ATOM 668 O O . LEU A 1 89 ? -14.821 -0.250 5.722 1.00 89.38 89 LEU A O 1
ATOM 672 N N . GLN A 1 90 ? -14.990 1.274 7.353 1.00 89.00 90 GLN A N 1
ATOM 673 C CA . GLN A 1 90 ? -15.021 2.411 6.437 1.00 89.00 90 GLN A CA 1
ATOM 674 C C . GLN A 1 90 ? -13.629 3.023 6.405 1.00 89.00 90 GLN A C 1
ATOM 676 O O . GLN A 1 90 ? -13.163 3.503 7.439 1.00 89.00 90 GLN A O 1
ATOM 681 N N . ILE A 1 91 ? -12.984 3.003 5.243 1.00 89.75 91 ILE A N 1
ATOM 682 C CA . ILE A 1 91 ? -11.670 3.608 5.039 1.00 89.75 91 ILE A CA 1
ATOM 683 C C . ILE A 1 91 ? -11.853 4.932 4.307 1.00 89.75 91 ILE A C 1
ATOM 685 O O . ILE A 1 91 ? -12.580 5.022 3.320 1.00 89.75 91 ILE A O 1
ATOM 689 N N . ARG A 1 92 ? -11.205 5.976 4.813 1.00 88.44 92 ARG A N 1
ATOM 690 C CA . ARG A 1 92 ? -11.129 7.282 4.169 1.00 88.44 92 ARG A CA 1
ATOM 691 C C . ARG A 1 92 ? -9.666 7.641 3.967 1.00 88.44 92 ARG A C 1
ATOM 693 O O . ARG A 1 92 ? -8.957 7.802 4.956 1.00 88.44 92 ARG A O 1
ATOM 700 N N . SER A 1 93 ? -9.249 7.824 2.717 1.00 88.69 93 SER A N 1
ATOM 701 C CA . SER A 1 93 ? -7.941 8.410 2.419 1.00 88.69 93 SER A CA 1
ATOM 702 C C . SER A 1 93 ? -7.899 9.883 2.847 1.00 88.69 93 SER A C 1
ATOM 704 O O . SER A 1 93 ? -8.859 10.644 2.659 1.00 88.69 93 SER A O 1
ATOM 706 N N . LEU A 1 94 ? -6.807 10.264 3.501 1.00 88.44 94 LEU A N 1
ATOM 707 C CA . LEU A 1 94 ? -6.496 11.618 3.953 1.00 88.44 94 LEU A CA 1
ATOM 708 C C . LEU A 1 94 ? -5.409 12.265 3.091 1.00 88.44 94 LEU A C 1
ATOM 710 O O . LEU A 1 94 ? -5.358 13.495 3.015 1.00 88.44 94 LEU A O 1
ATOM 714 N N . GLY A 1 95 ? -4.577 11.446 2.454 1.00 86.25 95 GLY A N 1
ATOM 715 C CA . GLY A 1 95 ? -3.478 11.848 1.596 1.00 86.25 95 GLY A CA 1
ATOM 716 C C . GLY A 1 95 ? -2.763 10.624 1.038 1.00 86.25 95 GLY A C 1
ATOM 717 O O . GLY A 1 95 ? -2.842 9.539 1.615 1.00 86.25 95 GLY A O 1
ATOM 718 N N . THR A 1 96 ? -2.074 10.835 -0.077 1.00 88.69 96 THR A N 1
ATOM 719 C CA . THR A 1 96 ? -1.238 9.834 -0.732 1.00 88.69 96 THR A CA 1
ATOM 720 C C . THR A 1 96 ? 0.094 10.488 -1.064 1.00 88.69 96 THR A C 1
ATOM 722 O O . THR A 1 96 ? 0.125 11.609 -1.581 1.00 88.69 96 THR A O 1
ATOM 725 N N . GLU A 1 97 ? 1.179 9.804 -0.738 1.00 90.50 97 GLU A N 1
ATOM 726 C CA . GLU A 1 97 ? 2.531 10.103 -1.190 1.00 90.50 97 GLU A CA 1
ATOM 727 C C . GLU A 1 97 ? 2.989 8.941 -2.074 1.00 90.50 97 GLU A C 1
ATOM 729 O O . GLU A 1 97 ? 2.613 7.796 -1.832 1.00 90.50 97 GLU A O 1
ATOM 734 N N . MET A 1 98 ? 3.763 9.228 -3.115 1.00 89.56 98 MET A N 1
ATOM 735 C CA . MET A 1 98 ? 4.242 8.204 -4.036 1.00 89.56 98 MET A CA 1
ATOM 736 C C . MET A 1 98 ? 5.682 8.496 -4.445 1.00 89.56 98 MET A C 1
ATOM 738 O O . MET A 1 98 ? 6.016 9.614 -4.851 1.00 89.56 98 MET A O 1
ATOM 742 N N . GLU A 1 99 ? 6.513 7.464 -4.366 1.00 92.25 99 GLU A N 1
ATOM 743 C CA . GLU A 1 99 ? 7.867 7.424 -4.907 1.00 92.25 99 GLU A CA 1
ATOM 744 C C . GLU A 1 99 ? 7.897 6.488 -6.126 1.00 92.25 99 GLU A C 1
ATOM 746 O O . GLU A 1 99 ? 7.069 5.587 -6.260 1.00 92.25 99 GLU A O 1
ATOM 751 N N . CYS A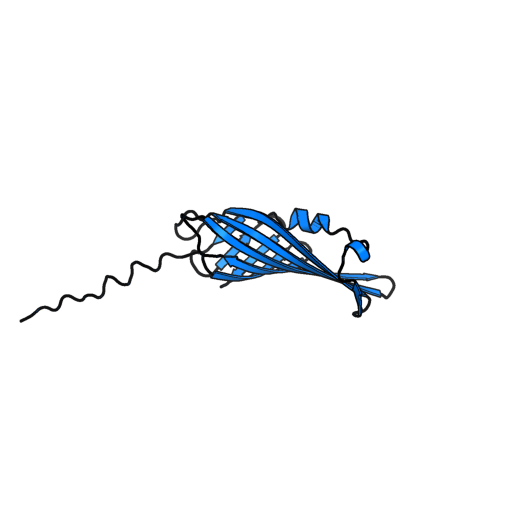 1 100 ? 8.796 6.753 -7.075 1.00 93.06 100 CYS A N 1
ATOM 752 C CA . CYS A 1 100 ? 8.857 6.025 -8.341 1.00 93.06 100 CYS A CA 1
ATOM 753 C C . CYS A 1 100 ? 10.301 5.855 -8.791 1.00 93.06 100 CYS A C 1
ATOM 755 O O . CYS A 1 100 ? 11.005 6.842 -8.998 1.00 93.06 100 CYS A O 1
ATOM 757 N N . THR A 1 101 ? 10.716 4.613 -9.017 1.00 95.94 101 THR A N 1
ATOM 758 C CA . THR A 1 101 ? 12.064 4.271 -9.464 1.00 95.94 101 THR A CA 1
ATOM 759 C C . THR A 1 101 ? 12.004 3.496 -10.773 1.00 95.94 101 THR A C 1
ATOM 761 O O . THR A 1 101 ? 11.239 2.551 -10.922 1.00 95.94 101 THR A O 1
ATOM 764 N N . VAL A 1 102 ? 12.814 3.896 -11.754 1.00 95.19 102 VAL A N 1
ATOM 765 C CA . VAL A 1 102 ? 12.811 3.313 -13.101 1.00 95.19 102 VAL A CA 1
ATOM 766 C C . VAL A 1 102 ? 14.165 2.701 -13.413 1.00 95.19 102 VAL A C 1
ATOM 768 O O . VAL A 1 102 ? 15.200 3.370 -13.341 1.00 95.19 102 VAL A O 1
ATOM 771 N N . TYR A 1 103 ? 14.148 1.454 -13.865 1.00 96.25 103 TYR A N 1
ATOM 772 C CA . TYR A 1 103 ? 15.310 0.698 -14.305 1.00 96.25 103 TYR A CA 1
ATOM 773 C C . TYR A 1 103 ? 15.204 0.360 -15.793 1.00 96.25 103 TYR A C 1
ATOM 775 O O . TYR A 1 103 ? 14.126 0.099 -16.324 1.00 96.25 103 TYR A O 1
ATOM 783 N N . VAL A 1 104 ? 16.346 0.347 -16.481 1.00 94.69 104 VAL A N 1
ATOM 784 C CA . VAL A 1 104 ? 16.467 -0.088 -17.876 1.00 94.69 104 VAL A CA 1
ATOM 785 C C . VAL A 1 104 ? 17.529 -1.174 -17.949 1.00 94.69 104 VAL A C 1
ATOM 787 O O . VAL A 1 104 ? 18.685 -0.945 -17.600 1.00 94.69 104 VAL A O 1
ATOM 790 N N . ASP A 1 105 ? 17.130 -2.365 -18.389 1.00 95.12 105 ASP A N 1
ATOM 791 C CA . ASP A 1 105 ? 17.951 -3.581 -18.405 1.00 95.12 105 ASP A CA 1
ATOM 792 C C . ASP A 1 105 ? 18.615 -3.874 -17.041 1.00 95.12 105 ASP A C 1
ATOM 794 O O . ASP A 1 105 ? 19.751 -4.352 -16.965 1.00 95.12 105 ASP A O 1
ATOM 798 N N . GLY A 1 106 ? 17.897 -3.574 -15.951 1.00 94.31 106 GLY A N 1
ATOM 799 C CA . GLY A 1 106 ? 18.353 -3.749 -14.570 1.00 94.31 106 GLY A CA 1
ATOM 800 C C . GLY A 1 106 ? 19.314 -2.671 -14.051 1.00 94.31 106 GLY A C 1
ATOM 801 O O . GLY A 1 106 ? 19.803 -2.791 -12.927 1.00 94.31 106 GLY A O 1
ATOM 802 N N . GLU A 1 107 ? 19.609 -1.624 -14.827 1.00 96.31 107 GLU A N 1
ATOM 803 C CA . GLU A 1 107 ? 20.364 -0.457 -14.359 1.00 96.31 107 GLU A CA 1
ATOM 804 C C . GLU A 1 107 ? 19.418 0.698 -14.016 1.00 96.31 107 GLU A C 1
ATOM 806 O O . GLU A 1 107 ? 18.520 1.016 -14.793 1.00 96.31 107 GLU A O 1
ATOM 811 N N . LEU A 1 108 ? 19.637 1.350 -12.867 1.00 96.25 108 LEU A N 1
ATOM 812 C CA . LEU A 1 108 ? 18.857 2.520 -12.458 1.00 96.25 108 LEU A CA 1
ATOM 813 C C . LEU A 1 108 ? 18.968 3.617 -13.522 1.00 96.25 108 LEU A C 1
ATOM 815 O O . LEU A 1 108 ? 20.065 4.100 -13.820 1.00 96.25 108 LEU A O 1
ATOM 819 N N . PHE A 1 109 ? 17.822 4.021 -14.057 1.00 95.12 109 PHE A N 1
ATOM 820 C CA . PHE A 1 109 ? 17.703 5.111 -15.011 1.00 95.12 109 PHE A CA 1
ATOM 821 C C . PHE A 1 109 ? 17.389 6.434 -14.303 1.00 95.12 109 PHE A C 1
ATOM 823 O O . PHE A 1 109 ? 18.105 7.412 -14.518 1.00 95.12 109 PHE A O 1
ATOM 830 N N . THR A 1 110 ? 16.368 6.456 -13.440 1.00 95.19 110 THR A N 1
ATOM 831 C CA . THR A 1 110 ? 15.989 7.613 -12.607 1.00 95.19 110 THR A CA 1
ATOM 832 C C . THR A 1 110 ? 15.169 7.161 -11.394 1.00 95.19 110 THR A C 1
ATOM 834 O O . THR A 1 110 ? 14.560 6.095 -11.424 1.00 95.19 110 THR A O 1
ATOM 837 N N . ASP A 1 111 ? 15.165 7.974 -10.342 1.00 93.50 111 ASP A N 1
ATOM 838 C CA . ASP A 1 111 ? 14.330 7.879 -9.138 1.00 93.50 111 ASP A CA 1
ATOM 839 C C . ASP A 1 111 ? 13.114 8.829 -9.208 1.00 93.50 111 ASP A C 1
ATOM 841 O O . ASP A 1 111 ? 12.580 9.274 -8.191 1.00 93.50 111 ASP A O 1
ATOM 845 N N . SER A 1 112 ? 12.697 9.189 -10.427 1.00 90.81 112 SER A N 1
ATOM 846 C CA . SER A 1 112 ? 11.545 10.049 -10.670 1.00 90.81 112 SER A CA 1
ATOM 847 C C . SER A 1 112 ? 10.778 9.654 -11.934 1.00 90.81 112 SER A C 1
ATOM 849 O O . SER A 1 112 ? 11.309 9.678 -13.049 1.00 90.81 112 SER A O 1
ATOM 851 N N . CYS A 1 113 ? 9.478 9.396 -11.779 1.00 87.75 113 CYS A N 1
ATOM 852 C CA . CYS A 1 113 ? 8.558 9.191 -12.901 1.00 87.75 113 CYS A CA 1
ATOM 853 C C . CYS A 1 113 ? 8.542 10.385 -13.873 1.00 87.75 113 CYS A C 1
ATOM 855 O O . CYS A 1 113 ? 8.572 10.185 -15.090 1.00 87.75 113 CYS A O 1
ATOM 857 N N . ASP A 1 114 ? 8.597 11.620 -13.361 1.00 89.19 114 ASP A N 1
ATOM 858 C CA . ASP A 1 114 ? 8.623 12.838 -14.180 1.00 89.19 114 ASP A CA 1
ATOM 859 C C . ASP A 1 114 ? 9.850 12.885 -15.102 1.00 89.19 114 ASP A C 1
ATOM 861 O O . ASP A 1 114 ? 9.746 13.236 -16.282 1.00 89.19 114 ASP A O 1
ATOM 865 N N . GLU A 1 115 ? 11.025 12.515 -14.585 1.00 89.25 115 GLU A N 1
ATOM 866 C CA . GLU A 1 115 ? 12.258 12.470 -15.377 1.00 89.25 115 GLU A CA 1
ATOM 867 C C . GLU A 1 115 ? 12.226 11.356 -16.432 1.00 89.25 115 GLU A C 1
ATOM 869 O O . GLU A 1 115 ? 12.785 11.519 -17.524 1.00 89.25 115 GLU A O 1
ATOM 874 N N . ALA A 1 116 ? 11.531 10.254 -16.140 1.00 87.12 116 ALA A N 1
ATOM 875 C CA . ALA A 1 116 ? 11.265 9.184 -17.095 1.00 87.12 116 ALA A CA 1
ATOM 876 C C . ALA A 1 116 ? 10.146 9.519 -18.098 1.00 87.12 116 ALA A C 1
ATOM 878 O O . ALA A 1 116 ? 9.998 8.818 -19.103 1.00 87.12 116 ALA A O 1
ATOM 879 N N . GLY A 1 117 ? 9.387 10.597 -17.871 1.00 87.69 117 GLY A N 1
ATOM 880 C CA . GLY A 1 117 ? 8.214 10.957 -18.666 1.00 87.69 117 GLY A CA 1
ATOM 881 C C . GLY A 1 117 ? 7.045 9.983 -18.495 1.00 87.69 117 GLY A C 1
ATOM 882 O O . GLY A 1 117 ? 6.262 9.808 -19.432 1.00 87.69 117 GLY A O 1
ATOM 883 N N . ILE A 1 118 ? 6.967 9.329 -17.337 1.00 85.81 118 ILE A N 1
ATOM 884 C CA . ILE A 1 118 ? 5.866 8.467 -16.911 1.00 85.81 118 ILE A CA 1
ATOM 885 C C . ILE A 1 118 ? 4.878 9.347 -16.149 1.00 85.81 118 ILE A C 1
ATOM 887 O O . ILE A 1 118 ? 5.286 10.111 -15.280 1.00 85.81 118 ILE A O 1
ATOM 891 N N . ASP A 1 119 ? 3.598 9.250 -16.498 1.00 86.19 119 ASP A N 1
ATOM 892 C CA . ASP A 1 119 ? 2.506 9.919 -15.792 1.00 86.19 119 ASP A CA 1
ATOM 893 C C . ASP A 1 119 ? 1.815 8.890 -14.881 1.00 86.19 119 ASP A C 1
ATOM 895 O O . ASP A 1 119 ? 1.105 8.020 -15.391 1.00 86.19 119 ASP A O 1
ATOM 899 N N . PRO A 1 120 ? 2.074 8.921 -13.565 1.00 79.94 120 PRO A N 1
ATOM 900 C CA . PRO A 1 120 ? 1.536 7.951 -12.620 1.00 79.94 120 PRO A CA 1
ATOM 901 C C . PRO A 1 120 ? 0.141 8.315 -12.096 1.00 79.94 120 PRO A C 1
ATOM 903 O O . PRO A 1 120 ? -0.390 7.584 -11.266 1.00 79.94 120 PRO A O 1
ATOM 906 N N . THR A 1 121 ? -0.478 9.410 -12.553 1.00 79.69 121 THR A N 1
ATOM 907 C CA . THR A 1 121 ? -1.747 9.892 -11.982 1.00 79.69 121 THR A CA 1
ATOM 908 C C . THR A 1 121 ? -2.883 8.870 -12.077 1.00 79.69 121 THR A C 1
ATOM 910 O O . THR A 1 121 ? -3.726 8.821 -11.186 1.00 79.69 121 THR A O 1
ATOM 913 N N . GLU A 1 122 ? -2.897 8.004 -13.098 1.00 72.44 122 GLU A N 1
ATOM 914 C CA . GLU A 1 122 ? -3.893 6.922 -13.174 1.00 72.44 122 GLU A CA 1
ATOM 915 C C . GLU A 1 122 ? -3.768 5.940 -11.991 1.00 72.44 122 GLU A C 1
ATOM 917 O O . GLU A 1 122 ? -4.784 5.509 -11.457 1.00 72.44 122 GLU A O 1
ATOM 922 N N . LEU A 1 123 ? -2.547 5.657 -11.516 1.00 74.12 123 LEU A N 1
ATOM 923 C CA . LEU A 1 123 ? -2.328 4.813 -10.334 1.00 74.12 123 LEU A CA 1
ATOM 924 C C . LEU A 1 123 ? -2.764 5.520 -9.046 1.00 74.12 123 LEU A C 1
ATOM 926 O O . LEU A 1 123 ? -3.344 4.889 -8.167 1.00 74.12 123 LEU A O 1
ATOM 930 N N . GLU A 1 124 ? -2.510 6.825 -8.932 1.00 70.69 124 GLU A N 1
ATOM 931 C CA . GLU A 1 124 ? -2.890 7.617 -7.754 1.00 70.69 124 GLU A CA 1
ATOM 932 C C . GLU A 1 124 ? -4.414 7.705 -7.582 1.00 70.69 124 GLU A C 1
ATOM 934 O O . GLU A 1 124 ? -4.920 7.610 -6.460 1.00 70.69 124 GLU A O 1
ATOM 939 N N . ASP A 1 125 ? -5.145 7.874 -8.688 1.00 69.62 125 ASP A N 1
ATOM 940 C CA . ASP A 1 125 ? -6.605 7.990 -8.685 1.00 69.62 125 ASP A CA 1
ATOM 941 C C . ASP A 1 125 ? -7.294 6.653 -8.344 1.00 69.62 125 ASP A C 1
ATOM 943 O O . ASP A 1 125 ? -8.350 6.655 -7.705 1.00 69.62 125 ASP A O 1
ATOM 947 N N . GLU A 1 126 ? -6.707 5.519 -8.739 1.00 67.38 126 GLU A N 1
ATOM 948 C CA . GLU A 1 126 ? -7.259 4.177 -8.499 1.00 67.38 126 GLU A CA 1
ATOM 949 C C . GLU A 1 126 ? -6.881 3.616 -7.121 1.00 67.38 126 GLU A C 1
ATOM 951 O O . GLU A 1 126 ? -7.711 3.003 -6.450 1.00 67.38 126 GLU A O 1
ATOM 956 N N . ALA A 1 127 ? -5.664 3.875 -6.638 1.00 68.50 127 ALA A N 1
ATOM 957 C CA . ALA A 1 127 ? -5.158 3.270 -5.406 1.00 68.50 127 ALA A CA 1
ATOM 958 C C . ALA A 1 127 ? -5.821 3.788 -4.109 1.00 68.50 127 ALA A C 1
ATOM 960 O O . ALA A 1 127 ? -5.614 3.237 -3.029 1.00 68.50 127 ALA A O 1
ATOM 961 N N . GLY A 1 128 ? -6.634 4.846 -4.196 1.00 65.56 128 GLY A N 1
ATOM 962 C CA . GLY A 1 128 ? -7.378 5.407 -3.066 1.00 65.56 128 GLY A CA 1
ATOM 963 C C . GLY A 1 128 ? -8.766 4.800 -2.817 1.00 65.56 128 GLY A C 1
ATOM 964 O O . GLY A 1 128 ? -9.378 5.136 -1.793 1.00 65.56 128 GLY A O 1
ATOM 965 N N . ASP A 1 129 ? -9.284 3.957 -3.719 1.00 75.88 129 ASP A N 1
ATOM 966 C CA . ASP A 1 129 ? -10.589 3.299 -3.568 1.00 75.88 129 ASP A CA 1
ATOM 967 C C . ASP A 1 129 ? -10.414 1.865 -3.049 1.00 75.88 129 ASP A C 1
ATOM 969 O O . ASP A 1 129 ? -9.993 0.958 -3.756 1.00 75.88 129 ASP A O 1
ATOM 973 N N . PHE A 1 130 ? -10.704 1.658 -1.764 1.00 73.00 130 PHE A N 1
ATOM 974 C CA . PHE A 1 130 ? -10.484 0.373 -1.090 1.00 73.00 130 PHE A CA 1
ATOM 975 C C . PHE A 1 130 ? -11.714 -0.554 -1.117 1.00 73.00 130 PHE A C 1
ATOM 977 O O . PHE A 1 130 ? -11.702 -1.599 -0.461 1.00 73.00 130 PHE A O 1
ATOM 984 N N . GLY A 1 131 ? -12.790 -0.181 -1.822 1.00 82.94 131 GLY A N 1
ATOM 985 C CA . GLY A 1 131 ? -14.016 -0.978 -1.914 1.00 82.94 131 GLY A CA 1
ATOM 986 C C . GLY A 1 131 ? -14.602 -1.391 -0.555 1.00 82.94 131 GLY A C 1
ATOM 987 O O . GLY A 1 131 ? -14.654 -0.607 0.400 1.00 82.94 131 GLY A O 1
ATOM 988 N N . GLU A 1 132 ? -15.090 -2.635 -0.454 1.00 87.94 132 GLU A N 1
ATOM 989 C CA . GLU A 1 132 ? -15.557 -3.200 0.815 1.00 87.94 132 GLU A CA 1
ATOM 990 C C . GLU A 1 132 ? -14.385 -3.806 1.594 1.00 87.94 132 GLU A C 1
ATOM 992 O O . GLU A 1 132 ? -13.812 -4.825 1.208 1.00 87.94 132 GLU A O 1
ATOM 997 N N . VAL A 1 133 ? -14.075 -3.225 2.754 1.00 91.38 133 VAL A N 1
ATOM 998 C CA . VAL A 1 133 ? -13.083 -3.781 3.677 1.00 91.38 133 VAL A CA 1
ATOM 999 C C . VAL A 1 133 ? -13.783 -4.369 4.892 1.00 91.38 133 VAL A C 1
ATOM 1001 O O . VAL A 1 133 ? -14.631 -3.729 5.512 1.00 91.38 133 VAL A O 1
ATOM 1004 N N . THR A 1 134 ? -13.434 -5.595 5.266 1.00 91.56 134 THR A N 1
ATOM 1005 C CA . THR A 1 134 ? -13.989 -6.285 6.438 1.00 91.56 134 THR A CA 1
ATOM 1006 C C . THR A 1 134 ? -12.887 -6.767 7.367 1.00 91.56 134 THR A C 1
ATOM 1008 O O . THR A 1 134 ? -11.778 -7.072 6.938 1.00 91.56 134 THR A O 1
ATOM 1011 N N . TRP A 1 135 ? -13.187 -6.833 8.660 1.00 91.50 135 TRP A N 1
ATOM 1012 C CA . TRP A 1 135 ? -12.286 -7.357 9.682 1.00 91.50 135 TRP A CA 1
ATOM 1013 C C . TRP A 1 135 ? -12.978 -8.450 10.484 1.00 91.50 135 TRP A C 1
ATOM 1015 O O . TRP A 1 135 ? -14.115 -8.270 10.927 1.00 91.50 135 TRP A O 1
ATOM 1025 N N . ASP A 1 136 ? -12.269 -9.558 10.713 1.00 88.62 136 ASP A N 1
ATOM 1026 C CA . ASP A 1 136 ? -12.773 -10.743 11.422 1.00 88.62 136 ASP A CA 1
ATOM 1027 C C . ASP A 1 136 ? -12.926 -10.546 12.946 1.00 88.62 136 ASP A C 1
ATOM 1029 O O . ASP A 1 136 ? -13.371 -11.438 13.674 1.00 88.62 136 ASP A O 1
ATOM 1033 N N . GLY A 1 137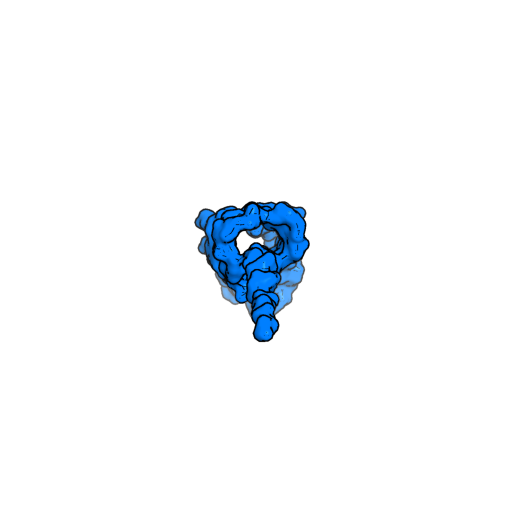 ? -12.562 -9.366 13.452 1.00 84.56 137 GLY A N 1
ATOM 1034 C CA . GLY A 1 137 ? -12.505 -9.094 14.884 1.00 84.56 137 GLY A CA 1
ATOM 1035 C C . GLY A 1 137 ? -11.241 -9.644 15.550 1.00 84.56 137 GLY A C 1
ATOM 1036 O O . GLY A 1 137 ? -11.188 -9.713 16.775 1.00 84.56 137 GLY A O 1
ATOM 1037 N N . ALA A 1 138 ? -10.237 -10.067 14.789 1.00 85.38 138 ALA A N 1
ATOM 1038 C CA . ALA A 1 138 ? -8.973 -10.576 15.293 1.00 85.38 138 ALA A CA 1
ATOM 1039 C C . ALA A 1 138 ? -7.819 -10.202 14.347 1.00 85.38 138 ALA A C 1
ATOM 1041 O O . ALA A 1 138 ? -7.350 -9.056 14.365 1.00 85.38 138 ALA A O 1
ATOM 1042 N N . ASP A 1 139 ? -7.369 -11.158 13.540 1.00 90.12 139 ASP A N 1
ATOM 1043 C CA . ASP A 1 139 ? -6.077 -11.125 12.862 1.00 90.12 139 ASP A CA 1
ATOM 1044 C C . ASP A 1 139 ? -6.201 -10.900 11.354 1.00 90.12 139 ASP A C 1
ATOM 1046 O O . ASP A 1 139 ? -5.181 -10.674 10.708 1.00 90.12 139 ASP A O 1
ATOM 1050 N N . THR A 1 140 ? -7.417 -10.906 10.798 1.00 92.56 140 THR A N 1
ATOM 1051 C CA . THR A 1 140 ? -7.628 -10.880 9.346 1.00 92.56 140 THR A CA 1
ATOM 1052 C C . THR A 1 140 ? -8.422 -9.657 8.915 1.00 92.56 140 THR A C 1
ATOM 1054 O O . THR A 1 140 ? -9.552 -9.445 9.362 1.00 92.56 140 THR A O 1
ATOM 1057 N N . ILE A 1 141 ? -7.854 -8.887 7.990 1.00 92.94 141 ILE A N 1
ATOM 1058 C CA . ILE A 1 141 ? -8.559 -7.861 7.221 1.00 92.94 141 ILE A CA 1
ATOM 1059 C C . ILE A 1 141 ? -8.705 -8.375 5.793 1.00 92.94 141 ILE A C 1
ATOM 1061 O O . ILE A 1 141 ? -7.740 -8.847 5.203 1.00 92.94 141 ILE A O 1
ATOM 1065 N N . THR A 1 142 ? -9.911 -8.308 5.246 1.00 94.12 142 THR A N 1
ATOM 1066 C CA . THR A 1 142 ? -10.204 -8.695 3.865 1.00 94.12 142 THR A CA 1
ATOM 1067 C C . THR A 1 142 ? -10.611 -7.457 3.088 1.00 94.12 142 THR A C 1
ATOM 1069 O O . THR A 1 142 ? -11.530 -6.755 3.507 1.00 94.12 142 THR A O 1
ATOM 1072 N N . VAL A 1 143 ? -9.935 -7.211 1.972 1.00 91.88 143 VAL A N 1
ATOM 1073 C CA . VAL A 1 143 ? -10.284 -6.184 0.988 1.00 91.88 143 VAL A CA 1
ATOM 1074 C C . VAL A 1 143 ? -11.010 -6.882 -0.155 1.00 91.88 143 VAL A C 1
ATOM 1076 O O . VAL A 1 143 ? -10.525 -7.891 -0.672 1.00 91.88 143 VAL A O 1
ATOM 1079 N N . ALA A 1 144 ? -12.187 -6.385 -0.511 1.00 89.44 144 ALA A N 1
ATOM 1080 C CA . ALA A 1 144 ? -12.986 -6.889 -1.613 1.00 89.44 144 ALA A CA 1
ATOM 1081 C C . ALA A 1 144 ? -13.583 -5.708 -2.381 1.00 89.44 144 ALA A C 1
ATOM 1083 O O . ALA A 1 144 ? -14.602 -5.135 -1.990 1.00 89.44 144 ALA A O 1
ATOM 1084 N N . ASP A 1 145 ? -12.945 -5.372 -3.492 1.00 84.31 145 ASP A N 1
ATOM 1085 C CA . ASP A 1 145 ? -13.441 -4.418 -4.470 1.00 84.31 145 ASP A CA 1
ATOM 1086 C C . ASP A 1 145 ? -13.705 -5.108 -5.821 1.00 84.31 145 ASP A C 1
ATOM 1088 O O . ASP A 1 145 ? -13.489 -6.314 -5.975 1.00 84.31 145 ASP A O 1
ATOM 1092 N N . ALA A 1 146 ? -14.237 -4.367 -6.793 1.00 77.94 146 ALA A N 1
ATOM 1093 C CA . ALA A 1 146 ? -14.472 -4.861 -8.144 1.00 77.94 146 ALA A CA 1
ATOM 1094 C C . ALA A 1 146 ? -13.177 -5.336 -8.821 1.00 77.94 146 ALA A C 1
ATOM 1096 O O . ALA A 1 146 ? -13.195 -6.390 -9.462 1.00 77.94 146 ALA A O 1
ATOM 1097 N N . ASP A 1 147 ? -12.084 -4.593 -8.624 1.00 84.25 147 ASP A N 1
ATOM 1098 C CA . ASP A 1 147 ? -10.845 -4.754 -9.393 1.00 84.25 147 ASP A CA 1
ATOM 1099 C C . ASP A 1 147 ? -9.643 -5.189 -8.538 1.00 84.25 147 ASP A C 1
ATOM 1101 O O . ASP A 1 147 ? -8.631 -5.623 -9.089 1.00 84.25 147 ASP A O 1
ATOM 1105 N N . CYS A 1 148 ? -9.774 -5.151 -7.207 1.00 86.69 148 CYS A N 1
ATOM 1106 C CA . CYS A 1 148 ? -8.751 -5.569 -6.248 1.00 86.69 148 CYS A CA 1
ATOM 1107 C C . CYS A 1 148 ? -9.352 -6.414 -5.116 1.00 86.69 148 CYS A C 1
ATOM 1109 O O . CYS A 1 148 ? -10.398 -6.085 -4.551 1.00 86.69 148 CYS A O 1
ATOM 1111 N N . SER A 1 149 ? -8.682 -7.499 -4.726 1.00 92.81 149 SER A N 1
ATOM 1112 C CA . SER A 1 149 ? -9.092 -8.301 -3.571 1.00 92.81 149 SER A CA 1
ATOM 1113 C C . SER A 1 149 ? -7.915 -8.966 -2.875 1.00 92.81 149 SER A C 1
ATOM 1115 O O . SER A 1 149 ? -6.929 -9.334 -3.501 1.00 92.81 149 SER A O 1
ATOM 1117 N N . GLY A 1 150 ? -8.006 -9.155 -1.564 1.00 93.62 150 GLY A N 1
ATOM 1118 C CA . GLY A 1 150 ? -6.931 -9.799 -0.825 1.00 93.62 150 GLY A CA 1
ATOM 1119 C C . GLY A 1 150 ? -7.192 -9.876 0.664 1.00 93.62 150 GLY A C 1
ATOM 1120 O O . GLY A 1 150 ? -8.190 -9.371 1.183 1.00 93.62 150 GLY A O 1
ATOM 1121 N N . THR A 1 151 ? -6.270 -10.525 1.365 1.00 95.50 151 THR A N 1
ATOM 1122 C CA . THR A 1 151 ? -6.312 -10.638 2.822 1.00 95.50 151 THR A CA 1
ATOM 1123 C C . THR A 1 151 ? -5.002 -10.168 3.421 1.00 95.50 151 THR A C 1
ATOM 1125 O O . THR A 1 151 ? -3.938 -10.645 3.029 1.00 95.50 151 THR A O 1
ATOM 1128 N N . LEU A 1 152 ? -5.091 -9.293 4.416 1.00 96.06 152 LEU A N 1
ATOM 1129 C CA . LEU A 1 152 ? -3.972 -8.873 5.243 1.00 96.06 152 LEU A CA 1
ATOM 1130 C C . LEU A 1 152 ? -4.072 -9.576 6.594 1.00 96.06 152 LEU A C 1
ATOM 1132 O O . LEU A 1 152 ? -5.137 -9.608 7.218 1.00 96.06 152 LEU A O 1
ATOM 1136 N N . THR A 1 153 ? -2.954 -10.125 7.051 1.00 95.75 153 THR A N 1
ATOM 1137 C CA . THR A 1 153 ? -2.857 -10.860 8.315 1.00 95.75 153 THR A CA 1
ATOM 1138 C C . THR A 1 153 ? -1.860 -10.204 9.257 1.00 95.75 153 THR A C 1
ATOM 1140 O O . THR A 1 153 ? -0.826 -9.704 8.811 1.00 95.75 153 THR A O 1
ATOM 1143 N N . ARG A 1 154 ? -2.189 -10.203 10.547 1.00 92.19 154 ARG A N 1
ATOM 1144 C CA . ARG A 1 154 ? -1.363 -9.654 11.629 1.00 92.19 154 ARG A CA 1
ATOM 1145 C C . ARG A 1 154 ? -0.136 -10.513 11.963 1.00 92.19 154 ARG A C 1
ATOM 1147 O O . ARG A 1 154 ? -0.250 -11.758 11.917 1.00 92.19 154 ARG A O 1
#

Radius of gyration: 21.08 Å; chains: 1; bounding box: 39×35×87 Å

pLDDT: mean 83.8, std 14.48, range [42.88, 97.69]

Foldseek 3Di:
DDDDDDPPPPPPPPPQLDPADKWWDWKDFQPFIWTKIKGWHDDPPQKTWIKMWTWTWDWDDDPNKIKIKIKIKIWTWIWGDNRDAKDWIDIATPDMDMWMWMDINNHTPDRDCVVVVHDCVVVVVPVRCQAIWIDRSYFWIWGDDPGITDIIGD

Sequence (154 aa):
MMTKTPLLLLLLAACGPNLEGSWSGTIECENTDVPSTLTVEPGSKGVYPATMDWDVDQQVEGKGLTIDIEFDLHFDLEITADGKGEQTLQIRSLGTEMECTVYVDGELFTDSCDEAGIDPTELEDEAGDFGEVTWDGADTITVADADCSGTLTR